Protein AF-A0A7C5NQR0-F1 (afdb_monomer_lite)

pLDDT: mean 87.93, std 11.5, range [37.72, 97.19]

Structure (mmCIF, N/CA/C/O backbone):
data_AF-A0A7C5NQR0-F1
#
_entry.id   AF-A0A7C5NQR0-F1
#
loop_
_atom_site.group_PDB
_atom_site.id
_atom_site.type_symbol
_atom_site.label_atom_id
_atom_site.label_alt_id
_atom_site.label_comp_id
_atom_site.label_asym_id
_atom_site.label_entity_id
_atom_site.label_seq_id
_atom_site.pdbx_PDB_ins_code
_atom_site.Cartn_x
_atom_site.Cartn_y
_atom_site.Cartn_z
_atom_sit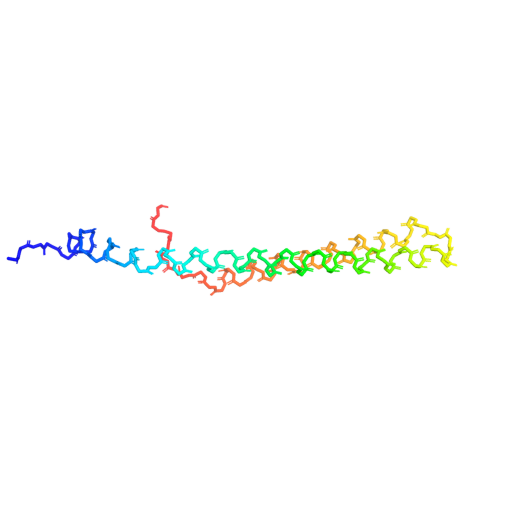e.occupancy
_atom_site.B_iso_or_equiv
_atom_site.auth_seq_id
_atom_site.auth_comp_id
_atom_site.auth_asym_id
_atom_site.auth_atom_id
_atom_site.pdbx_PDB_model_num
ATOM 1 N N . ILE A 1 1 ? -25.173 2.107 43.964 1.00 55.09 1 ILE A N 1
ATOM 2 C CA . ILE A 1 1 ? -24.383 1.585 42.820 1.00 55.09 1 ILE A CA 1
ATOM 3 C C . ILE A 1 1 ? -25.175 0.419 42.234 1.00 55.09 1 ILE A C 1
ATOM 5 O O . ILE A 1 1 ? -25.039 -0.701 42.693 1.00 55.09 1 ILE A O 1
ATOM 9 N N . GLY A 1 2 ? -26.119 0.720 41.338 1.00 76.06 2 GLY A N 1
ATOM 10 C CA . GLY A 1 2 ? -27.087 -0.244 40.784 1.00 76.06 2 GLY A CA 1
ATOM 11 C C . GLY A 1 2 ? -27.000 -0.376 39.263 1.00 76.06 2 GLY A C 1
ATOM 12 O O . GLY A 1 2 ? -27.959 -0.793 38.623 1.00 76.06 2 GLY A O 1
ATOM 13 N N . MET A 1 3 ? -25.877 0.036 38.670 1.00 77.88 3 MET A N 1
ATOM 14 C CA . MET A 1 3 ? -25.671 -0.069 37.229 1.00 77.88 3 MET A CA 1
ATOM 15 C C . MET A 1 3 ? -25.436 -1.526 36.844 1.00 77.88 3 MET A C 1
ATOM 17 O O . MET A 1 3 ? -24.549 -2.188 37.385 1.00 77.88 3 MET A O 1
ATOM 21 N N . LYS A 1 4 ? -26.197 -2.018 35.864 1.00 89.06 4 LYS A N 1
ATOM 22 C CA . LYS A 1 4 ? -25.886 -3.294 35.209 1.00 89.06 4 LYS A CA 1
ATOM 23 C C . LYS A 1 4 ? -24.537 -3.166 34.488 1.00 89.06 4 LYS A C 1
ATOM 25 O O . LYS A 1 4 ? -24.193 -2.083 34.018 1.00 89.06 4 LYS A O 1
ATOM 30 N N . ARG A 1 5 ? -23.789 -4.269 34.346 1.00 86.56 5 ARG A N 1
ATOM 31 C CA . ARG A 1 5 ? -22.459 -4.298 33.690 1.00 86.56 5 ARG A CA 1
ATOM 32 C C . ARG A 1 5 ? -22.409 -3.515 32.368 1.00 86.56 5 ARG A C 1
ATOM 34 O O . ARG A 1 5 ? -21.478 -2.746 32.163 1.00 86.56 5 ARG A O 1
ATOM 41 N N . GLY A 1 6 ? -23.429 -3.650 31.518 1.00 89.12 6 GLY A N 1
ATOM 42 C CA . GLY A 1 6 ? -23.519 -2.914 30.251 1.00 89.12 6 GLY A CA 1
ATOM 43 C C . GLY A 1 6 ? -23.626 -1.392 30.414 1.00 89.12 6 GLY A C 1
ATOM 44 O O . GLY A 1 6 ? -22.981 -0.658 29.675 1.00 89.12 6 GLY A O 1
ATOM 45 N N . GLN A 1 7 ? -24.354 -0.908 31.427 1.00 89.88 7 GLN A N 1
ATOM 46 C CA . GLN A 1 7 ? -24.455 0.529 31.714 1.00 89.88 7 GLN A CA 1
ATOM 47 C C . GLN A 1 7 ? -23.112 1.092 32.190 1.00 89.88 7 GLN A C 1
ATOM 49 O O . GLN A 1 7 ? -22.708 2.170 31.764 1.00 89.88 7 GLN A O 1
ATOM 54 N N . ALA A 1 8 ? -22.381 0.348 33.023 1.00 91.88 8 ALA A N 1
ATOM 55 C CA . ALA A 1 8 ? -21.037 0.750 33.430 1.00 91.88 8 ALA A CA 1
ATOM 56 C C . ALA A 1 8 ? -20.071 0.790 32.231 1.00 91.88 8 ALA A C 1
ATOM 58 O O . ALA A 1 8 ? -19.314 1.747 32.082 1.00 91.88 8 ALA A O 1
ATOM 59 N N . ILE A 1 9 ? -20.132 -0.202 31.335 1.00 93.12 9 ILE A N 1
ATOM 60 C CA . ILE A 1 9 ? -19.312 -0.210 30.116 1.00 93.12 9 ILE A CA 1
ATOM 61 C C . ILE A 1 9 ? -19.623 1.016 29.256 1.00 93.12 9 ILE A C 1
ATOM 63 O O . ILE A 1 9 ? -18.714 1.784 28.964 1.00 93.12 9 ILE A O 1
ATOM 67 N N . GLN A 1 10 ? -20.888 1.242 28.906 1.00 94.00 10 GLN A N 1
ATOM 68 C CA . GLN A 1 10 ? -21.281 2.296 27.971 1.00 94.00 10 GLN A CA 1
ATOM 69 C C . GLN A 1 10 ? -21.041 3.710 28.510 1.00 94.00 10 GLN A C 1
ATOM 71 O O . GLN A 1 10 ? -20.557 4.567 27.776 1.00 94.00 10 GLN A O 1
ATOM 76 N N . TYR A 1 11 ? -21.379 3.971 29.774 1.00 93.81 11 TYR A N 1
ATOM 77 C CA . TYR A 1 11 ? -21.368 5.334 30.314 1.00 93.81 11 TYR A CA 1
ATOM 78 C C . TYR A 1 11 ? -20.075 5.705 31.040 1.00 93.81 11 TYR A C 1
ATOM 80 O O . TYR A 1 11 ? -19.812 6.890 31.234 1.00 93.81 11 TYR A O 1
ATOM 88 N N . ILE A 1 12 ? -19.267 4.723 31.448 1.00 91.69 12 ILE A N 1
ATOM 89 C CA . ILE A 1 12 ? -18.063 4.962 32.252 1.00 91.69 12 ILE A CA 1
ATOM 90 C C . ILE A 1 12 ? -16.825 4.475 31.503 1.00 91.69 12 ILE A C 1
ATOM 92 O O . ILE 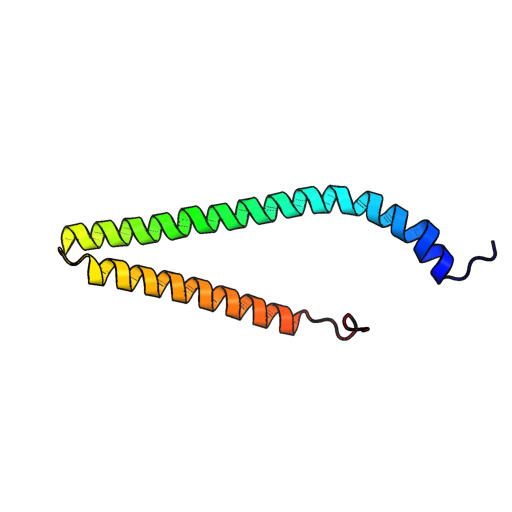A 1 12 ? -15.939 5.280 31.228 1.00 91.69 12 ILE A O 1
ATOM 96 N N . ILE A 1 13 ? -16.761 3.189 31.151 1.00 93.31 13 ILE A N 1
ATOM 97 C CA . ILE A 1 13 ? -15.530 2.571 30.632 1.00 93.31 13 ILE A CA 1
ATOM 98 C C . ILE A 1 13 ? -15.249 3.011 29.191 1.00 93.31 13 ILE A C 1
ATOM 100 O O . ILE A 1 13 ? -14.150 3.476 28.905 1.00 93.31 13 ILE A O 1
ATOM 104 N N . LEU A 1 14 ? -16.234 2.922 28.292 1.00 92.94 14 LEU A N 1
ATOM 105 C CA . LEU A 1 14 ? -16.088 3.275 26.877 1.00 92.94 14 LEU A CA 1
ATOM 106 C C . LEU A 1 14 ? -15.639 4.735 26.671 1.00 92.94 14 LEU A C 1
ATOM 108 O O . LEU A 1 14 ? -14.620 4.947 26.017 1.00 92.94 14 LEU A O 1
ATOM 112 N N . PRO A 1 15 ? -16.310 5.758 27.245 1.00 92.19 15 PRO A N 1
ATOM 113 C CA . PRO A 1 15 ? -15.913 7.151 27.037 1.00 92.19 15 PRO A CA 1
ATOM 114 C C . PRO A 1 15 ? -14.569 7.511 27.685 1.00 92.19 15 PRO A C 1
ATOM 116 O O . PRO A 1 15 ? -13.964 8.512 27.296 1.00 92.19 15 PRO A O 1
ATOM 119 N N . GLN A 1 16 ? -14.100 6.737 28.669 1.00 92.12 16 GLN A N 1
ATOM 120 C CA . GLN A 1 16 ? -12.756 6.880 29.238 1.00 92.12 16 GLN A CA 1
ATOM 121 C C . GLN A 1 16 ? -11.704 6.214 28.349 1.00 92.12 16 GLN A C 1
ATOM 123 O O . GLN A 1 16 ? -10.713 6.851 28.004 1.00 92.12 16 GLN A O 1
ATOM 128 N N . ALA A 1 17 ? -11.949 4.977 27.912 1.00 92.38 17 ALA A N 1
ATOM 129 C CA . ALA A 1 17 ? -11.065 4.254 27.005 1.00 92.38 17 ALA A CA 1
ATOM 130 C C . ALA A 1 17 ? -10.878 5.010 25.682 1.00 92.38 17 ALA A C 1
ATOM 132 O O . ALA A 1 17 ? -9.750 5.215 25.246 1.00 92.38 17 ALA A O 1
ATOM 133 N N . LEU A 1 18 ? -11.961 5.520 25.089 1.00 92.62 18 LEU A N 1
ATOM 134 C CA . LEU A 1 18 ? -11.904 6.316 23.861 1.00 92.62 18 LEU A CA 1
ATOM 135 C C . LEU A 1 18 ? -11.081 7.598 24.037 1.00 92.62 18 LEU A C 1
ATOM 137 O O . LEU A 1 18 ? -10.292 7.931 23.161 1.00 92.62 18 LEU A O 1
ATOM 141 N N . ARG A 1 19 ? -11.190 8.290 25.178 1.00 91.50 19 ARG A N 1
ATOM 142 C CA . ARG A 1 19 ? -10.366 9.481 25.459 1.00 91.50 19 ARG A CA 1
ATOM 143 C C . ARG A 1 19 ? -8.868 9.179 25.526 1.00 91.50 19 ARG A C 1
ATOM 145 O O . ARG A 1 19 ? -8.075 10.062 25.220 1.00 91.50 19 ARG A O 1
ATOM 152 N N . VAL A 1 20 ? -8.489 7.958 25.902 1.00 91.81 20 VAL A N 1
ATOM 153 C CA . VAL A 1 20 ? -7.086 7.515 25.954 1.00 91.81 20 VAL A CA 1
ATOM 154 C C . VAL A 1 20 ? -6.604 6.997 24.596 1.00 91.81 20 VAL A C 1
ATOM 156 O O . VAL A 1 20 ? -5.480 7.290 24.197 1.00 91.81 20 VAL A O 1
ATOM 159 N N . VAL A 1 21 ? -7.443 6.250 23.874 1.00 92.56 21 VAL A N 1
ATOM 160 C CA . VAL A 1 21 ? -7.064 5.558 22.630 1.00 92.56 21 VAL A CA 1
ATOM 161 C C . VAL A 1 21 ? -7.168 6.455 21.391 1.00 92.56 21 VAL A C 1
ATOM 163 O O . VAL A 1 21 ? -6.353 6.332 20.485 1.00 92.56 21 VAL A O 1
ATOM 1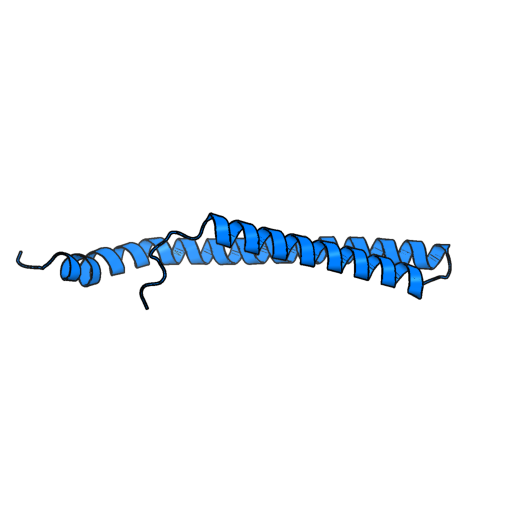66 N N . ILE A 1 22 ? -8.121 7.394 21.328 1.00 90.50 22 ILE A N 1
ATOM 167 C CA . ILE A 1 22 ? -8.285 8.273 20.153 1.00 90.50 22 ILE A CA 1
ATOM 168 C C . ILE A 1 22 ? -7.012 9.090 19.852 1.00 90.50 22 ILE A C 1
ATOM 170 O O . ILE A 1 22 ? -6.587 9.101 18.695 1.00 90.50 22 ILE A O 1
ATOM 174 N N . PRO A 1 23 ? -6.358 9.744 20.837 1.00 85.94 23 PRO A N 1
ATOM 175 C CA . PRO A 1 23 ? -5.130 10.492 20.570 1.00 85.94 23 PRO A CA 1
ATOM 176 C C . PRO A 1 23 ? -3.983 9.612 20.056 1.00 85.94 23 PRO A C 1
ATOM 178 O O . PRO A 1 23 ? -3.251 10.025 19.158 1.00 85.94 23 PRO A O 1
ATOM 181 N N . SER A 1 24 ? -3.826 8.396 20.590 1.00 88.06 24 SER A N 1
ATOM 182 C CA . SER A 1 24 ? -2.765 7.479 20.159 1.00 88.06 24 SER A CA 1
ATOM 183 C C . SER A 1 24 ? -3.037 6.900 18.771 1.00 88.06 24 SER A C 1
ATOM 185 O O . SER A 1 24 ? -2.138 6.896 17.934 1.00 88.06 24 SER A O 1
ATOM 187 N N . TRP A 1 25 ? -4.278 6.514 18.470 1.00 89.69 25 TRP A N 1
ATOM 188 C CA . TRP A 1 25 ? -4.680 6.079 17.130 1.00 89.69 25 TRP A CA 1
ATOM 189 C C . TRP A 1 25 ? -4.536 7.169 16.074 1.00 89.69 25 TRP A C 1
ATOM 191 O O . TRP A 1 25 ? -4.149 6.865 14.951 1.00 89.69 25 TRP A O 1
ATOM 201 N N . SER A 1 26 ? -4.802 8.433 16.411 1.00 85.81 26 SER A N 1
ATOM 202 C CA . SER A 1 26 ? -4.596 9.537 15.467 1.00 85.81 26 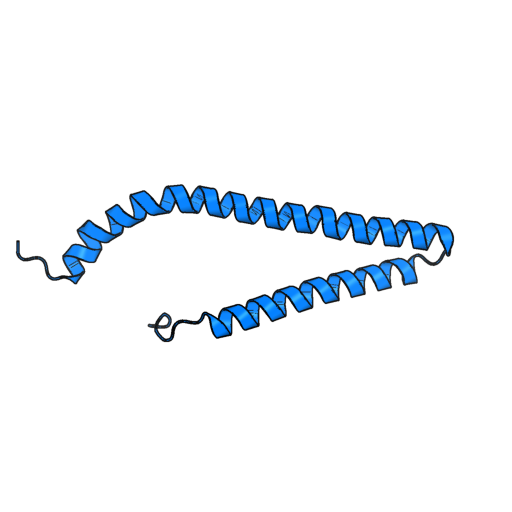SER A CA 1
ATOM 203 C C . SER A 1 26 ? -3.131 9.669 15.046 1.00 85.81 26 SER A C 1
ATOM 205 O O . SER A 1 26 ? -2.856 9.963 13.883 1.00 85.81 26 SER A O 1
ATOM 207 N N . ASN A 1 27 ? -2.192 9.458 15.972 1.00 88.56 27 ASN A N 1
ATOM 208 C CA . ASN A 1 27 ? -0.769 9.457 15.643 1.00 88.56 27 ASN A CA 1
ATOM 209 C C . ASN A 1 27 ? -0.389 8.218 14.827 1.00 88.56 27 ASN A C 1
ATOM 211 O O . ASN A 1 27 ? 0.312 8.347 13.826 1.00 88.56 27 ASN A O 1
ATOM 215 N N . GLU A 1 28 ? -0.898 7.044 15.201 1.00 91.31 28 GLU A N 1
ATOM 216 C CA . GLU A 1 28 ? -0.604 5.792 14.499 1.00 91.31 28 GLU A CA 1
ATOM 217 C C . GLU A 1 28 ? -1.127 5.796 13.058 1.00 91.31 28 GLU A C 1
ATOM 219 O O . GLU A 1 28 ? -0.403 5.447 12.130 1.00 91.31 28 GLU A O 1
ATOM 224 N N . ALA A 1 29 ? -2.349 6.287 12.837 1.00 88.06 29 ALA A N 1
ATOM 225 C CA . ALA A 1 29 ? -2.918 6.433 11.501 1.00 88.06 29 ALA A CA 1
ATOM 226 C C . ALA A 1 29 ? -2.033 7.315 10.603 1.00 88.06 29 ALA A C 1
ATOM 228 O O . ALA A 1 29 ? -1.807 6.991 9.437 1.00 88.06 29 ALA A O 1
ATOM 229 N N . ALA A 1 30 ? -1.483 8.406 11.146 1.00 87.62 30 ALA A N 1
ATOM 230 C CA . ALA A 1 30 ? -0.573 9.271 10.404 1.00 87.62 30 ALA A CA 1
ATOM 231 C C . ALA A 1 30 ? 0.762 8.576 10.081 1.00 87.62 30 ALA A C 1
ATOM 233 O O . ALA A 1 30 ? 1.306 8.793 8.998 1.00 87.62 30 ALA A O 1
ATOM 234 N N . THR A 1 31 ? 1.288 7.747 10.987 1.00 93.06 31 THR A N 1
ATOM 235 C CA . THR A 1 31 ? 2.497 6.934 10.761 1.00 93.06 31 THR A CA 1
ATOM 236 C C . THR A 1 31 ? 2.271 5.913 9.651 1.00 93.06 31 THR A C 1
ATOM 238 O O . THR A 1 31 ? 3.012 5.906 8.673 1.00 93.06 31 THR A O 1
ATOM 241 N N . VAL A 1 32 ? 1.183 5.142 9.721 1.00 91.00 32 VAL A N 1
ATOM 242 C CA . VAL A 1 32 ? 0.836 4.133 8.707 1.00 91.00 32 VAL A CA 1
ATOM 243 C C . VAL A 1 32 ? 0.695 4.759 7.316 1.00 91.00 32 VAL A C 1
ATOM 245 O O . VAL A 1 32 ? 1.202 4.215 6.332 1.00 91.00 32 VAL A O 1
ATOM 248 N N . VAL A 1 33 ? 0.060 5.931 7.207 1.00 89.06 33 VAL A N 1
ATOM 249 C CA . VAL A 1 33 ? -0.056 6.657 5.929 1.00 89.06 33 VAL A CA 1
ATOM 250 C C . VAL A 1 33 ? 1.310 7.126 5.415 1.00 89.06 33 VAL A C 1
ATOM 252 O O . VAL A 1 33 ? 1.587 7.024 4.219 1.00 89.06 33 VAL A O 1
ATOM 255 N N . LYS A 1 34 ? 2.191 7.625 6.287 1.00 86.75 34 LYS A N 1
ATOM 256 C CA . LYS A 1 34 ? 3.540 8.065 5.894 1.00 86.75 34 LYS A CA 1
ATOM 257 C C . LYS A 1 34 ? 4.397 6.902 5.415 1.00 86.75 34 LYS A C 1
ATOM 259 O O . LYS A 1 34 ? 4.990 6.997 4.347 1.00 86.75 34 LYS A O 1
ATOM 264 N N . ASP A 1 35 ? 4.419 5.805 6.157 1.00 88.31 35 ASP A N 1
ATOM 265 C CA . ASP A 1 35 ? 5.254 4.653 5.830 1.00 88.31 35 ASP A CA 1
ATOM 266 C C . ASP A 1 35 ? 4.784 3.980 4.535 1.00 88.31 35 ASP A C 1
ATOM 268 O O . ASP A 1 35 ? 5.590 3.702 3.645 1.00 88.31 35 ASP A O 1
ATOM 272 N N . SER A 1 36 ? 3.469 3.803 4.370 1.00 87.38 36 SER A N 1
ATOM 273 C CA . SER A 1 36 ? 2.896 3.231 3.144 1.00 87.38 36 SER A CA 1
ATOM 274 C C . SER A 1 36 ? 3.130 4.118 1.919 1.00 87.38 36 SER A C 1
ATOM 276 O O . SER A 1 36 ? 3.557 3.621 0.874 1.00 87.38 36 SER A O 1
ATOM 278 N N . SER A 1 37 ? 2.918 5.432 2.038 1.00 87.75 37 SER A N 1
ATOM 279 C CA . SER A 1 37 ? 3.157 6.367 0.933 1.00 87.75 37 SER A CA 1
ATOM 280 C C . SER A 1 37 ? 4.640 6.497 0.580 1.00 87.75 37 SER A C 1
ATOM 282 O O . SER A 1 37 ? 4.965 6.572 -0.604 1.00 87.75 37 SER A O 1
ATOM 284 N N . LEU A 1 38 ? 5.547 6.456 1.560 1.00 88.06 38 LEU A N 1
ATOM 285 C CA . LEU A 1 38 ? 6.993 6.490 1.337 1.00 88.06 38 LEU A CA 1
ATOM 286 C C . LEU A 1 38 ? 7.472 5.254 0.574 1.00 88.06 38 LEU A C 1
ATOM 288 O O . LEU A 1 38 ? 8.165 5.380 -0.438 1.00 88.06 38 LEU A O 1
ATOM 292 N N . VAL A 1 39 ? 7.082 4.063 1.033 1.00 85.56 39 VAL A N 1
ATOM 293 C CA . VAL A 1 39 ? 7.442 2.796 0.383 1.00 85.56 39 VAL A CA 1
ATOM 294 C C . VAL A 1 39 ? 6.887 2.748 -1.038 1.00 85.56 39 VAL A C 1
ATOM 296 O O . VAL A 1 39 ? 7.612 2.385 -1.964 1.00 85.56 39 VAL A O 1
ATOM 299 N N . TYR A 1 40 ? 5.638 3.176 -1.235 1.00 85.56 40 TYR A N 1
ATOM 300 C CA . TYR A 1 40 ? 5.026 3.264 -2.556 1.00 85.56 40 TYR A CA 1
ATOM 301 C C . TYR A 1 40 ? 5.768 4.240 -3.478 1.00 85.56 40 TYR A C 1
ATOM 303 O O . TYR A 1 40 ? 6.160 3.876 -4.587 1.00 85.56 40 TYR A O 1
ATOM 311 N N . ALA A 1 41 ? 5.998 5.472 -3.016 1.00 86.44 41 ALA A N 1
ATOM 312 C CA . ALA A 1 41 ? 6.628 6.521 -3.807 1.00 86.44 41 ALA A CA 1
ATOM 313 C C . ALA A 1 41 ? 8.059 6.147 -4.215 1.00 86.44 41 ALA A C 1
ATOM 315 O O . ALA A 1 41 ? 8.414 6.281 -5.385 1.00 86.44 41 ALA A O 1
ATOM 316 N N . ILE A 1 42 ? 8.867 5.631 -3.284 1.00 90.25 42 ILE A N 1
ATOM 317 C CA . ILE A 1 42 ? 10.245 5.211 -3.569 1.00 90.25 42 ILE A CA 1
ATOM 318 C C . ILE A 1 42 ? 10.259 3.952 -4.441 1.00 90.25 42 ILE A C 1
ATOM 320 O O . ILE A 1 42 ? 10.998 3.899 -5.425 1.00 90.25 42 ILE A O 1
ATOM 324 N N . GLY A 1 43 ? 9.441 2.948 -4.114 1.00 89.44 43 GLY A N 1
ATOM 325 C CA . GLY A 1 43 ? 9.413 1.671 -4.825 1.00 89.44 43 GLY A CA 1
ATOM 326 C C . GLY A 1 43 ? 9.017 1.829 -6.291 1.00 89.44 43 GLY A C 1
ATOM 327 O O . GLY A 1 43 ? 9.731 1.365 -7.182 1.00 89.44 43 GLY A O 1
ATOM 328 N N . VAL A 1 44 ? 7.923 2.546 -6.560 1.00 90.50 44 VAL A N 1
ATOM 329 C CA . VAL A 1 44 ? 7.460 2.809 -7.930 1.00 90.50 44 VAL A CA 1
ATOM 330 C C . VAL A 1 44 ? 8.467 3.669 -8.690 1.00 90.50 44 VAL A C 1
ATOM 332 O O . VAL A 1 44 ? 8.800 3.345 -9.832 1.00 90.50 44 VAL A O 1
ATOM 335 N N . ALA A 1 45 ? 9.000 4.725 -8.066 1.00 92.56 45 ALA A N 1
ATOM 336 C CA . ALA A 1 45 ? 9.993 5.583 -8.705 1.00 92.56 45 ALA A CA 1
ATOM 337 C C . ALA A 1 45 ? 11.255 4.804 -9.105 1.00 92.56 45 ALA A C 1
ATOM 339 O O . ALA A 1 45 ? 11.748 4.971 -10.220 1.00 92.56 45 ALA A O 1
ATOM 340 N N . GLU A 1 46 ? 11.756 3.915 -8.246 1.00 93.69 46 GLU A N 1
ATOM 341 C CA . GLU A 1 46 ? 12.940 3.103 -8.540 1.00 93.69 46 GLU A CA 1
ATOM 342 C C . GLU A 1 46 ? 12.682 2.093 -9.670 1.00 93.69 46 GLU A C 1
ATOM 344 O O . GLU A 1 46 ? 13.518 1.950 -10.568 1.00 93.69 46 GLU A O 1
ATOM 349 N N . ILE A 1 47 ? 11.514 1.438 -9.691 1.00 94.56 47 ILE A N 1
ATOM 350 C CA . ILE A 1 47 ? 11.118 0.527 -10.779 1.00 94.56 47 ILE A CA 1
ATOM 351 C C . ILE A 1 47 ? 11.056 1.280 -12.114 1.00 94.56 47 ILE A C 1
ATOM 353 O O . ILE A 1 47 ? 11.654 0.846 -13.103 1.00 94.56 47 ILE A O 1
ATOM 357 N N . LEU A 1 48 ? 10.381 2.432 -12.148 1.00 95.25 48 LEU A N 1
ATOM 358 C CA . LEU A 1 48 ? 10.250 3.241 -13.361 1.00 95.25 48 LEU A CA 1
ATOM 359 C C . LEU A 1 48 ? 11.595 3.804 -13.823 1.00 95.25 48 LEU A C 1
ATOM 361 O O . LEU A 1 48 ? 11.879 3.809 -15.020 1.00 95.25 48 LEU A O 1
ATOM 365 N N . ARG A 1 49 ? 12.463 4.219 -12.896 1.00 95.81 49 ARG A N 1
ATOM 366 C CA . ARG A 1 49 ? 13.821 4.679 -13.210 1.00 95.81 49 ARG A CA 1
ATOM 367 C C . ARG A 1 49 ? 14.638 3.576 -13.879 1.00 95.81 49 ARG A C 1
ATOM 369 O O . ARG A 1 49 ? 15.332 3.837 -14.862 1.00 95.81 49 ARG A O 1
ATOM 376 N N . ARG A 1 50 ? 14.538 2.336 -13.391 1.00 95.75 50 ARG A N 1
ATOM 377 C CA . ARG A 1 50 ? 15.189 1.173 -14.016 1.00 95.75 50 ARG A CA 1
ATOM 378 C C . ARG A 1 50 ? 14.607 0.862 -15.390 1.00 95.75 50 ARG A C 1
ATOM 380 O O . ARG A 1 50 ? 15.377 0.626 -16.318 1.00 95.75 50 ARG A O 1
ATOM 387 N N . ALA A 1 51 ? 13.286 0.921 -15.545 1.00 96.06 51 ALA A N 1
ATOM 388 C CA . ALA A 1 51 ? 12.633 0.747 -16.841 1.00 96.06 51 ALA A CA 1
ATOM 389 C C . ALA A 1 51 ? 13.108 1.794 -17.856 1.00 96.06 51 ALA A C 1
ATOM 391 O O . ALA A 1 51 ? 13.477 1.445 -18.974 1.00 96.06 51 ALA A O 1
ATOM 392 N N . GLN A 1 52 ? 13.199 3.059 -17.442 1.00 96.62 52 GLN A N 1
ATOM 393 C CA . GLN A 1 52 ? 13.695 4.148 -18.279 1.00 96.62 52 GLN A CA 1
ATOM 394 C C . GLN A 1 52 ? 15.161 3.944 -18.679 1.00 96.62 52 GLN A C 1
ATOM 396 O O . GLN A 1 52 ? 15.524 4.145 -19.836 1.00 96.62 52 GLN A O 1
ATOM 401 N N . PHE A 1 53 ? 16.007 3.486 -17.754 1.00 97.19 53 PHE A N 1
ATOM 402 C CA . PHE A 1 53 ? 17.404 3.163 -18.048 1.00 97.19 53 PHE A CA 1
ATOM 403 C C . PHE A 1 53 ? 17.542 2.017 -19.062 1.00 97.19 53 PHE A C 1
ATOM 405 O O . PHE A 1 53 ? 18.341 2.109 -19.995 1.00 97.19 53 PHE A O 1
ATOM 412 N N . ILE A 1 54 ? 16.754 0.948 -18.911 1.00 95.44 54 ILE A N 1
ATOM 413 C CA . ILE A 1 54 ? 16.741 -0.184 -19.849 1.00 95.44 54 ILE A CA 1
ATOM 414 C C . ILE A 1 54 ? 16.200 0.261 -21.209 1.00 95.44 54 ILE A C 1
ATOM 416 O O . ILE A 1 54 ? 16.803 -0.056 -22.234 1.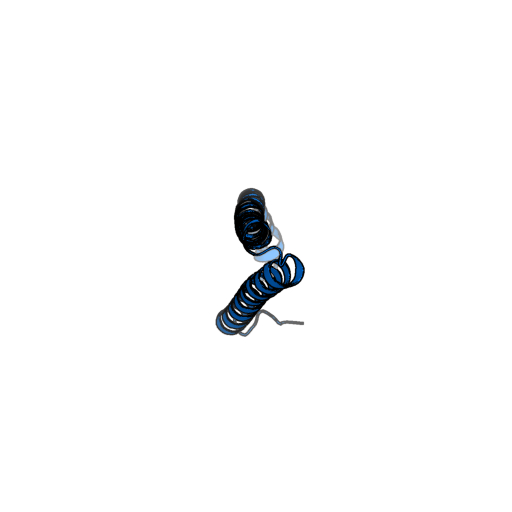00 95.44 54 ILE A O 1
ATOM 420 N N . SER A 1 55 ? 15.115 1.036 -21.223 1.00 96.69 55 SER A N 1
ATOM 421 C CA . SER A 1 55 ? 14.526 1.633 -22.425 1.00 96.69 55 SER A CA 1
ATOM 422 C C . SER A 1 55 ? 15.559 2.451 -23.203 1.00 96.69 55 SER A C 1
ATOM 424 O O . SER A 1 55 ? 15.740 2.229 -24.397 1.00 96.69 55 SER A O 1
ATOM 426 N N . ALA A 1 56 ? 16.319 3.313 -22.521 1.00 95.94 56 ALA A N 1
ATOM 427 C CA . ALA A 1 56 ? 17.350 4.140 -23.146 1.00 95.94 56 ALA A CA 1
ATOM 428 C C . ALA A 1 56 ? 18.519 3.327 -23.731 1.00 95.94 56 ALA A C 1
ATOM 430 O O . ALA A 1 56 ? 19.135 3.756 -24.701 1.00 95.94 56 ALA A O 1
ATOM 431 N N . ARG A 1 57 ? 18.839 2.157 -23.160 1.00 96.31 57 ARG A N 1
ATOM 432 C CA . ARG A 1 57 ? 19.915 1.281 -23.662 1.00 96.31 57 ARG A CA 1
ATOM 433 C C . ARG A 1 57 ? 19.479 0.349 -24.785 1.00 96.31 57 ARG A C 1
ATOM 435 O O . ARG A 1 57 ? 20.277 0.037 -25.659 1.00 96.31 57 ARG A O 1
ATOM 442 N N . THR A 1 58 ? 18.249 -0.145 -24.715 1.00 94.69 58 THR A N 1
ATOM 443 C CA . THR A 1 58 ? 17.716 -1.155 -25.642 1.00 94.69 58 THR A CA 1
ATOM 444 C C . THR A 1 58 ? 16.900 -0.540 -26.773 1.00 94.69 58 THR A C 1
ATOM 446 O O . THR A 1 58 ? 16.597 -1.232 -27.738 1.00 94.69 58 THR A O 1
ATOM 449 N N . TYR A 1 59 ? 16.536 0.742 -26.656 1.00 95.06 59 TYR A N 1
ATOM 450 C CA . TYR A 1 59 ? 15.586 1.441 -27.525 1.00 95.06 59 TYR A CA 1
ATOM 451 C C . TYR A 1 59 ? 14.221 0.735 -27.617 1.00 95.06 59 TYR A C 1
ATOM 453 O O . TYR A 1 59 ? 13.497 0.879 -28.599 1.00 95.06 59 TYR A O 1
ATOM 461 N N . GLN A 1 60 ? 13.850 -0.022 -26.576 1.00 95.44 60 GLN A N 1
ATOM 462 C CA . GLN A 1 60 ? 12.594 -0.771 -26.483 1.00 95.44 60 GLN A CA 1
ATOM 463 C C . GLN A 1 60 ? 11.741 -0.286 -25.293 1.00 95.44 60 GLN A C 1
ATOM 465 O O . GLN A 1 60 ? 11.569 -1.015 -24.311 1.00 95.44 60 GLN A O 1
ATOM 470 N N . PRO A 1 61 ? 11.168 0.935 -25.355 1.00 93.25 61 PRO A N 1
ATOM 471 C CA . PRO A 1 61 ? 10.388 1.504 -24.253 1.00 93.25 61 PRO A CA 1
ATOM 472 C C . PRO A 1 61 ? 9.171 0.655 -23.897 1.00 93.25 61 PRO A C 1
ATOM 474 O O . PRO A 1 61 ? 8.909 0.414 -22.722 1.00 93.25 61 PRO A O 1
ATOM 477 N N . PHE A 1 62 ? 8.455 0.153 -24.907 1.00 95.50 62 PHE A N 1
ATOM 478 C CA . PHE A 1 62 ? 7.250 -0.644 -24.692 1.00 95.50 62 PHE A CA 1
ATOM 479 C C . PHE A 1 62 ? 7.535 -1.891 -23.847 1.00 95.50 62 PHE A C 1
ATOM 481 O O . PHE A 1 62 ? 6.842 -2.140 -22.864 1.00 95.50 62 PHE A O 1
ATOM 488 N N . LEU A 1 63 ? 8.591 -2.638 -24.183 1.00 94.81 63 LEU A N 1
ATOM 489 C CA . LEU A 1 63 ? 8.965 -3.857 -23.468 1.00 94.81 63 LEU A CA 1
ATOM 490 C C . LEU A 1 63 ? 9.478 -3.545 -22.054 1.00 94.81 63 LEU A C 1
ATOM 492 O O . LEU A 1 63 ? 9.054 -4.187 -21.094 1.00 94.81 63 LEU A O 1
ATOM 496 N N . ALA A 1 64 ? 10.320 -2.518 -21.904 1.00 96.00 64 ALA A N 1
ATOM 497 C CA . ALA A 1 64 ? 10.865 -2.116 -20.609 1.00 96.00 64 ALA A CA 1
ATOM 498 C C . ALA A 1 64 ? 9.772 -1.675 -19.616 1.00 96.00 64 ALA A C 1
ATOM 500 O O . ALA A 1 64 ? 9.754 -2.130 -18.470 1.00 96.00 64 ALA A O 1
ATOM 501 N N . PHE A 1 65 ? 8.831 -0.832 -20.051 1.00 95.69 65 PHE A N 1
ATOM 502 C CA . PHE A 1 65 ? 7.728 -0.383 -19.200 1.00 95.69 65 PHE A CA 1
ATOM 503 C C . PHE A 1 65 ? 6.668 -1.464 -18.974 1.00 95.69 65 PHE A C 1
ATOM 505 O O . PHE A 1 65 ? 6.113 -1.529 -17.881 1.00 95.69 65 PHE A O 1
ATOM 512 N N . SER A 1 66 ? 6.433 -2.358 -19.941 1.00 96.38 66 SER A N 1
ATOM 513 C CA . SER A 1 66 ? 5.536 -3.507 -19.745 1.00 96.38 66 SER A CA 1
ATOM 514 C C . SER A 1 66 ? 6.061 -4.456 -18.667 1.00 96.38 66 SER A C 1
ATOM 516 O O . SER A 1 66 ? 5.304 -4.880 -17.798 1.00 96.38 66 SER A O 1
ATOM 518 N N . ILE A 1 67 ? 7.367 -4.742 -18.657 1.00 95.75 67 ILE A N 1
ATOM 519 C CA . ILE A 1 67 ? 7.992 -5.552 -17.600 1.00 95.75 67 ILE A CA 1
ATOM 520 C C . ILE A 1 67 ? 7.883 -4.850 -16.243 1.00 95.75 67 ILE A C 1
ATOM 522 O O . ILE A 1 67 ? 7.522 -5.484 -15.256 1.00 95.75 67 ILE A O 1
ATOM 526 N N . ALA A 1 68 ? 8.141 -3.542 -16.180 1.00 95.69 68 ALA A N 1
ATOM 527 C CA . ALA A 1 68 ? 7.954 -2.774 -14.950 1.00 95.69 68 ALA A CA 1
ATOM 528 C C . ALA A 1 68 ? 6.504 -2.808 -14.444 1.00 95.69 68 ALA A C 1
ATOM 530 O 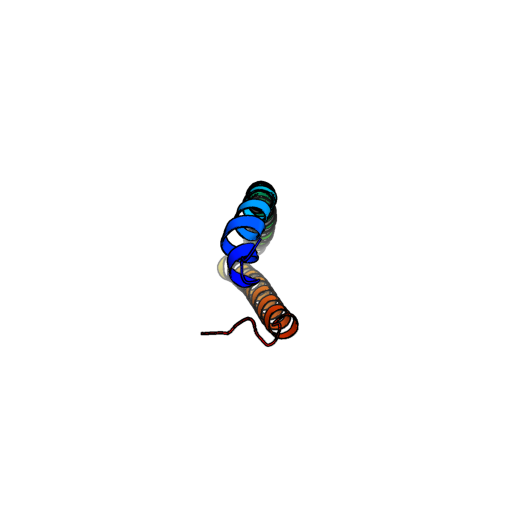O . ALA A 1 68 ? 6.288 -2.988 -13.246 1.00 95.69 68 ALA A O 1
ATOM 531 N N . ALA A 1 69 ? 5.522 -2.698 -15.342 1.00 95.31 69 ALA A N 1
ATOM 532 C CA . ALA A 1 69 ? 4.109 -2.819 -15.002 1.00 95.31 69 ALA A CA 1
ATOM 533 C C . ALA A 1 69 ? 3.773 -4.212 -14.451 1.00 95.31 69 ALA A C 1
ATOM 535 O O . ALA A 1 69 ? 3.080 -4.310 -13.443 1.00 95.31 69 ALA A O 1
ATOM 536 N N . LEU A 1 70 ? 4.308 -5.282 -15.051 1.00 96.81 70 LEU A N 1
ATOM 537 C CA . LEU A 1 70 ? 4.135 -6.651 -14.554 1.00 96.81 70 LEU A CA 1
ATOM 538 C C . LEU A 1 70 ? 4.772 -6.860 -13.176 1.00 96.81 70 LEU A C 1
ATOM 540 O O . LEU A 1 70 ? 4.167 -7.501 -12.322 1.00 96.81 70 LEU A O 1
ATOM 544 N N . ILE A 1 71 ? 5.965 -6.306 -12.935 1.00 94.25 71 ILE A N 1
ATOM 545 C CA . ILE A 1 71 ? 6.627 -6.367 -11.622 1.00 94.25 71 ILE A CA 1
ATOM 546 C C . ILE A 1 71 ? 5.784 -5.645 -10.573 1.00 94.25 71 ILE A C 1
ATOM 548 O O . ILE A 1 71 ? 5.514 -6.202 -9.511 1.00 94.25 71 ILE A O 1
ATOM 552 N N . TYR A 1 72 ? 5.351 -4.421 -10.874 1.00 92.25 72 TYR A N 1
ATOM 553 C CA . TYR A 1 72 ? 4.512 -3.638 -9.976 1.00 92.25 72 TYR A CA 1
ATOM 554 C C . TYR A 1 72 ? 3.183 -4.351 -9.689 1.00 92.25 72 TYR A C 1
ATOM 556 O O . TYR A 1 72 ? 2.815 -4.513 -8.529 1.00 92.25 72 TYR A O 1
ATOM 564 N N . PHE A 1 73 ? 2.517 -4.872 -10.723 1.00 94.31 73 PHE A N 1
ATOM 565 C CA . PHE A 1 73 ? 1.303 -5.669 -10.570 1.00 94.31 73 PHE A CA 1
ATOM 566 C C . PHE A 1 73 ? 1.536 -6.909 -9.702 1.00 94.31 73 PHE A C 1
ATOM 568 O O . PHE A 1 73 ? 0.747 -7.174 -8.802 1.00 94.31 73 PHE A O 1
ATOM 575 N N . GLY A 1 74 ? 2.629 -7.645 -9.925 1.00 95.31 74 GLY A N 1
ATOM 576 C CA . GLY A 1 74 ? 2.989 -8.815 -9.126 1.00 95.31 74 GLY A CA 1
ATOM 577 C C . GLY A 1 74 ? 3.219 -8.478 -7.653 1.00 95.31 74 GLY A C 1
ATOM 578 O O . GLY A 1 74 ? 2.744 -9.207 -6.785 1.00 95.31 74 GLY A O 1
ATOM 579 N N . LEU A 1 75 ? 3.883 -7.355 -7.363 1.00 91.19 75 LEU A N 1
ATOM 580 C CA . LEU A 1 75 ? 4.070 -6.855 -5.999 1.00 91.19 75 LEU A CA 1
ATOM 581 C C . LEU A 1 75 ? 2.730 -6.501 -5.349 1.00 91.19 75 LEU A C 1
ATOM 583 O O . LEU A 1 75 ? 2.431 -7.013 -4.276 1.00 91.19 75 LEU A O 1
ATOM 587 N N . THR A 1 76 ? 1.898 -5.690 -6.009 1.00 90.50 76 THR A N 1
ATOM 588 C CA . THR A 1 76 ? 0.576 -5.308 -5.489 1.00 90.50 76 THR A CA 1
ATOM 589 C C . THR A 1 76 ? -0.319 -6.527 -5.278 1.00 90.50 76 THR A C 1
ATOM 591 O O . THR A 1 76 ? -0.954 -6.652 -4.234 1.00 90.50 76 THR A O 1
ATOM 594 N N . PHE A 1 77 ? -0.345 -7.453 -6.237 1.00 94.19 77 PHE A N 1
ATOM 595 C CA . PHE A 1 77 ? -1.126 -8.681 -6.145 1.00 94.19 77 PHE A CA 1
ATOM 596 C C . PHE A 1 77 ? -0.664 -9.553 -4.976 1.00 94.19 77 PHE A C 1
ATOM 598 O O . PHE A 1 77 ? -1.495 -10.014 -4.199 1.00 94.19 77 PHE A O 1
ATOM 605 N N . LEU A 1 78 ? 0.649 -9.750 -4.815 1.00 93.19 78 LEU A N 1
ATOM 606 C CA . LEU A 1 78 ? 1.201 -10.530 -3.709 1.00 93.19 78 LEU A CA 1
ATOM 607 C C . LEU A 1 78 ? 0.906 -9.872 -2.359 1.00 93.19 78 LEU A C 1
ATOM 609 O O . LEU A 1 78 ? 0.495 -10.564 -1.433 1.00 93.19 78 LEU A O 1
ATOM 613 N N . THR A 1 79 ? 1.077 -8.554 -2.244 1.00 89.31 79 THR A N 1
ATOM 614 C CA . THR A 1 79 ? 0.757 -7.810 -1.020 1.00 89.31 79 THR A CA 1
ATOM 615 C C . THR A 1 79 ? -0.716 -7.949 -0.657 1.00 89.31 79 THR A C 1
ATOM 617 O O . THR A 1 79 ? -1.006 -8.313 0.478 1.00 89.31 79 THR A O 1
ATOM 620 N N . ASN A 1 80 ? -1.633 -7.745 -1.607 1.00 91.06 80 ASN A N 1
ATOM 621 C CA . ASN A 1 80 ? -3.066 -7.932 -1.364 1.00 91.06 80 ASN A CA 1
ATOM 622 C C . ASN A 1 80 ? -3.366 -9.371 -0.929 1.00 91.06 80 ASN A C 1
ATOM 624 O O . ASN A 1 80 ? -3.976 -9.583 0.108 1.00 91.06 80 ASN A O 1
ATOM 628 N N . ARG A 1 81 ? -2.823 -10.370 -1.634 1.00 93.00 81 ARG A N 1
ATOM 629 C CA . ARG A 1 81 ? -3.001 -11.790 -1.292 1.00 93.00 81 ARG A CA 1
ATOM 630 C C . ARG A 1 81 ? -2.493 -12.132 0.115 1.00 93.00 81 ARG A C 1
ATOM 632 O O . ARG A 1 81 ? -3.081 -12.971 0.795 1.00 93.00 81 ARG A O 1
ATOM 639 N N . LEU A 1 82 ? -1.373 -11.537 0.532 1.00 90.38 82 LEU A N 1
ATOM 640 C CA . LEU A 1 82 ? -0.815 -11.716 1.873 1.00 90.38 82 LEU A CA 1
ATOM 641 C C . LEU A 1 82 ? -1.692 -11.052 2.930 1.00 90.38 82 LEU A C 1
ATOM 643 O O . LEU A 1 82 ? -1.914 -11.662 3.971 1.00 90.38 82 LEU A O 1
ATOM 647 N N . LEU A 1 83 ? -2.200 -9.849 2.662 1.00 88.94 83 LEU A N 1
ATOM 648 C CA . LEU A 1 83 ? -3.138 -9.163 3.548 1.00 88.94 83 LEU A CA 1
ATOM 649 C C . LEU A 1 83 ? -4.427 -9.969 3.712 1.00 88.94 83 LEU A C 1
ATOM 651 O O . LEU A 1 83 ? -4.795 -10.239 4.848 1.00 88.94 83 LEU A O 1
ATOM 655 N N . ASP A 1 84 ? -5.016 -10.458 2.620 1.00 90.38 84 ASP A N 1
ATOM 656 C CA . ASP A 1 84 ? -6.219 -11.301 2.656 1.00 90.38 84 ASP A CA 1
ATOM 657 C C . ASP A 1 84 ? -5.986 -12.570 3.499 1.00 90.38 84 ASP A C 1
ATOM 659 O O . ASP A 1 84 ? -6.788 -12.937 4.352 1.00 90.38 84 ASP A O 1
ATOM 663 N N . SER A 1 85 ? -4.840 -13.233 3.310 1.00 88.88 85 SER A N 1
ATOM 664 C CA . SER A 1 85 ? -4.468 -14.438 4.070 1.00 88.88 85 SER A CA 1
ATOM 665 C C . SER A 1 85 ? -4.210 -14.148 5.554 1.00 88.88 85 SER A C 1
ATOM 667 O O . SER A 1 85 ? -4.524 -14.965 6.423 1.00 88.88 85 SER A O 1
ATOM 669 N N . LEU A 1 86 ? -3.625 -12.990 5.871 1.00 87.75 86 LEU A N 1
ATOM 670 C CA . LEU A 1 86 ? -3.444 -12.544 7.251 1.00 87.75 86 LEU A CA 1
ATOM 671 C C . LEU A 1 86 ? -4.785 -12.193 7.892 1.00 87.75 86 LEU A C 1
ATOM 673 O O . LEU A 1 86 ? -5.006 -12.569 9.039 1.00 87.75 86 LEU A O 1
ATOM 677 N N . GLU A 1 87 ? -5.688 -11.545 7.163 1.00 86.75 87 GLU A N 1
ATOM 678 C CA . GLU A 1 87 ? -7.041 -11.240 7.621 1.00 86.75 87 GLU A CA 1
ATOM 679 C C . GLU A 1 87 ? -7.811 -12.526 7.934 1.00 86.75 87 GLU A C 1
ATOM 681 O O . GLU A 1 87 ? -8.332 -12.666 9.038 1.00 86.75 87 GLU A O 1
ATOM 686 N N . GLU A 1 88 ? -7.780 -13.523 7.044 1.00 86.62 88 GLU A N 1
ATOM 687 C CA . GLU A 1 88 ? -8.385 -14.841 7.285 1.00 86.62 88 GLU A CA 1
ATOM 688 C C . GLU A 1 88 ? -7.822 -15.535 8.536 1.00 86.62 88 GLU A C 1
ATOM 690 O O . GLU A 1 88 ? -8.566 -16.185 9.273 1.00 86.62 88 GLU A O 1
ATOM 695 N N . ARG A 1 89 ? -6.518 -15.392 8.806 1.00 80.19 89 ARG A N 1
ATOM 696 C CA . ARG A 1 89 ? -5.853 -15.988 9.981 1.00 80.19 89 ARG A CA 1
ATOM 697 C C . ARG A 1 89 ? -6.120 -15.237 11.280 1.00 80.19 89 ARG A C 1
ATOM 699 O O . ARG A 1 89 ? -6.139 -15.858 12.340 1.00 80.19 89 ARG A O 1
ATOM 706 N N . VAL A 1 90 ? -6.259 -13.917 11.210 1.00 81.38 90 VAL A N 1
ATOM 707 C CA . VAL A 1 90 ? -6.469 -13.037 12.369 1.00 81.38 90 VAL A CA 1
ATOM 708 C C . VAL A 1 90 ? -7.959 -12.848 12.660 1.00 81.38 90 VAL A C 1
ATOM 710 O O . VAL A 1 90 ? -8.300 -12.353 13.733 1.00 81.38 90 VAL A O 1
ATOM 713 N N . ARG A 1 91 ? -8.860 -13.289 11.769 1.00 71.50 91 ARG A N 1
ATOM 714 C CA . ARG A 1 91 ? -10.312 -13.224 11.969 1.00 71.50 91 ARG A CA 1
ATOM 715 C C . ARG A 1 91 ? -10.710 -13.943 13.259 1.00 71.50 91 ARG A C 1
ATOM 717 O O . ARG A 1 91 ? -10.815 -15.167 13.309 1.00 71.50 91 ARG A O 1
ATOM 724 N N . ILE A 1 92 ? -10.949 -13.165 14.313 1.00 62.16 92 ILE A N 1
ATOM 725 C CA . ILE A 1 92 ? -11.470 -13.657 15.587 1.00 62.16 92 ILE A CA 1
ATOM 726 C C . ILE A 1 92 ? -12.922 -14.092 15.333 1.00 62.16 92 ILE A C 1
ATOM 728 O O . ILE A 1 92 ? -13.739 -13.248 14.951 1.00 62.16 92 ILE A O 1
ATOM 732 N N . PRO A 1 93 ? -13.283 -15.374 15.535 1.00 55.31 93 PRO A N 1
ATOM 733 C CA . PRO A 1 93 ? -14.662 -15.828 15.395 1.00 55.31 93 PRO A CA 1
ATOM 734 C C . PRO A 1 93 ? -15.528 -15.118 16.446 1.00 55.31 93 PRO A C 1
ATOM 736 O O . PRO A 1 93 ? -15.434 -15.426 17.634 1.00 55.31 93 PRO A O 1
ATOM 739 N N . GLY A 1 94 ? -16.324 -14.129 16.025 1.00 58.75 94 GLY A N 1
ATOM 740 C CA . GLY A 1 94 ? -17.237 -13.386 16.905 1.00 58.75 94 GLY A CA 1
ATOM 741 C C . GLY A 1 94 ? -17.290 -11.863 16.728 1.00 58.75 94 GLY A C 1
ATOM 742 O O . GLY A 1 94 ? -18.086 -11.233 17.419 1.00 58.75 94 GLY A O 1
ATOM 743 N N . ALA A 1 95 ? -16.496 -11.261 15.832 1.00 53.28 95 ALA A N 1
ATOM 744 C CA . ALA A 1 95 ? -16.630 -9.834 15.492 1.00 53.28 95 ALA A CA 1
ATOM 745 C C . ALA A 1 95 ? -17.797 -9.537 14.525 1.00 53.28 95 ALA A C 1
ATOM 747 O O . ALA A 1 95 ? -18.186 -8.381 14.369 1.00 53.28 95 ALA A O 1
ATOM 748 N N . ASP A 1 96 ? -18.407 -10.584 13.968 1.00 54.59 96 ASP A N 1
ATOM 749 C CA . ASP A 1 96 ? -19.556 -10.507 13.068 1.00 54.59 96 ASP A CA 1
ATOM 750 C C . ASP A 1 96 ? -20.841 -10.808 13.863 1.00 54.59 96 ASP A C 1
ATOM 752 O O . ASP A 1 96 ? -21.547 -11.782 13.612 1.00 54.59 96 ASP A O 1
ATOM 756 N N . MET A 1 97 ? -21.127 -10.021 14.904 1.00 47.41 97 MET A N 1
ATOM 757 C CA . MET A 1 97 ? -22.504 -9.908 15.396 1.00 47.41 97 MET A CA 1
ATOM 758 C C . MET A 1 97 ? -23.160 -8.730 14.684 1.00 47.41 97 MET A C 1
ATOM 760 O O . MET A 1 97 ? -23.217 -7.631 15.231 1.00 47.41 97 MET A O 1
ATOM 764 N N . ASN A 1 98 ? -23.595 -8.988 13.451 1.00 37.72 98 ASN A N 1
ATOM 765 C CA . ASN A 1 98 ? -24.769 -8.397 12.808 1.00 37.72 98 ASN A CA 1
ATOM 766 C C . ASN A 1 98 ? -25.256 -9.349 11.716 1.00 37.72 98 ASN A C 1
ATOM 768 O O . ASN A 1 98 ? -24.484 -9.580 10.761 1.00 37.72 98 ASN A O 1
#

Secondary structure (DSSP, 8-state):
----HHHHIIIIIHHHHHHHHHHHHHHHHHHHHHHHHHHHHHHHHHHHHHHHHHHHHHS-HHHHHHHHHHHHHHHHHHHHHHHHHHHHHH--TTS---

Radius of gyration: 23.42 Å; chains: 1; bounding box: 47×26×70 Å

Sequence (98 aa):
IGMKRGQAIQYIILPQALRVVIPSWSNEAATVVKDSSLVYAIGVAEILRRAQFISARTYQPFLAFSIAALIYFGLTFLTNRLLDSLEERVRIPGADMN

Foldseek 3Di:
DPDDPVRCCPVPVVVVVCVVVVVVVVVVVVVVVVVVVVCVVVVLVVLVVQLVVVCVVVVCSPVSVVVSVVVVVVVVVVVVVVVVVVCVVPPDPPPPPD